Protein AF-A0A7W0V691-F1 (afdb_monomer_lite)

Radius of gyration: 13.52 Å; chains: 1; bounding box: 31×20×32 Å

Foldseek 3Di:
DDDPWDWDWDWDDDPPHTDIGTDDTDDDQDDDDPVSSVVSVD

Structure (mmCIF, N/CA/C/O backbone):
data_AF-A0A7W0V691-F1
#
_entry.id   AF-A0A7W0V691-F1
#
loop_
_atom_site.group_PDB
_atom_site.id
_atom_site.type_symbol
_atom_site.label_atom_id
_atom_site.label_alt_id
_atom_site.label_comp_id
_atom_site.label_asym_id
_atom_site.label_entity_id
_atom_site.label_seq_id
_atom_site.pdbx_PDB_ins_code
_atom_site.Cartn_x
_atom_site.Cartn_y
_atom_site.Cartn_z
_atom_site.occupancy
_atom_site.B_iso_or_equiv
_atom_site.auth_seq_id
_atom_site.auth_comp_id
_atom_site.auth_asym_id
_atom_site.aut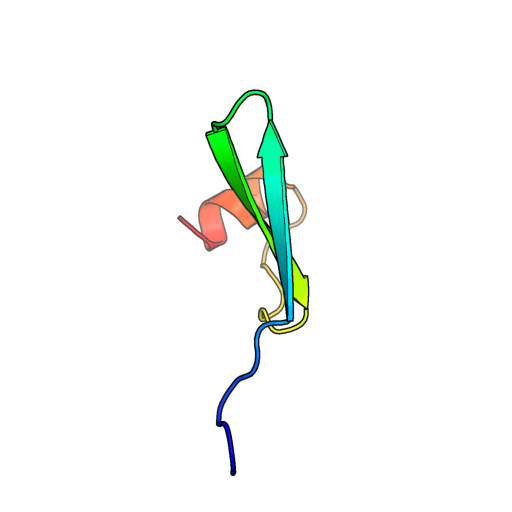h_atom_id
_atom_site.pdbx_PDB_model_num
ATOM 1 N N . MET A 1 1 ? -8.512 -15.002 -18.884 1.00 74.06 1 MET A N 1
ATOM 2 C CA . MET A 1 1 ? -7.943 -15.321 -17.554 1.00 74.06 1 MET A CA 1
ATOM 3 C C . MET A 1 1 ? -8.882 -14.790 -16.487 1.00 74.06 1 MET A C 1
ATOM 5 O O . MET A 1 1 ? -9.433 -13.715 -16.685 1.00 74.06 1 MET A O 1
ATOM 9 N N . ARG A 1 2 ? -9.087 -15.533 -15.397 1.00 89.56 2 ARG A N 1
ATOM 10 C CA . ARG A 1 2 ? -9.841 -15.077 -14.223 1.00 89.56 2 ARG A CA 1
ATOM 11 C C . ARG A 1 2 ? -8.904 -15.188 -13.026 1.00 89.56 2 ARG A C 1
ATOM 13 O O . ARG A 1 2 ? -8.299 -16.238 -12.846 1.00 89.56 2 ARG A O 1
ATOM 20 N N . PHE A 1 3 ? -8.743 -14.100 -12.284 1.00 92.00 3 PHE A N 1
ATOM 21 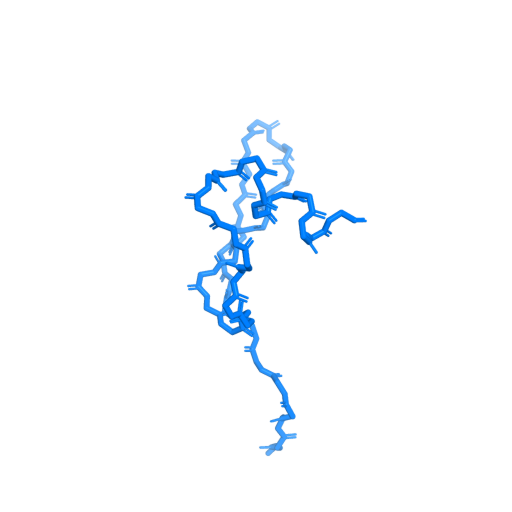C CA . PHE A 1 3 ? -7.880 -14.040 -11.108 1.00 92.00 3 PHE A CA 1
ATOM 22 C C . PHE A 1 3 ? -8.751 -13.817 -9.876 1.00 92.00 3 PHE A C 1
ATOM 24 O O . PHE A 1 3 ? -9.598 -12.924 -9.889 1.00 92.00 3 PHE A O 1
ATOM 31 N N . ASP A 1 4 ? -8.526 -14.595 -8.819 1.00 94.19 4 ASP A N 1
ATOM 32 C CA . ASP A 1 4 ? -9.263 -14.452 -7.554 1.00 94.19 4 ASP A CA 1
ATOM 33 C C . ASP A 1 4 ? -8.793 -13.237 -6.741 1.00 94.19 4 ASP A C 1
ATOM 35 O O . ASP A 1 4 ? -9.503 -12.735 -5.868 1.00 94.19 4 ASP A O 1
ATOM 39 N N . ARG A 1 5 ? -7.588 -12.733 -7.035 1.00 93.12 5 ARG A N 1
ATOM 40 C CA . ARG A 1 5 ? -7.045 -11.494 -6.480 1.00 93.12 5 ARG A CA 1
ATOM 41 C C . ARG A 1 5 ? -6.006 -10.896 -7.419 1.00 93.12 5 ARG A C 1
ATOM 43 O O . ARG A 1 5 ? -5.225 -11.620 -8.029 1.00 93.12 5 ARG A O 1
ATOM 50 N N . VAL A 1 6 ? -5.975 -9.570 -7.486 1.00 96.31 6 VAL A N 1
ATOM 51 C CA . VAL A 1 6 ? -4.964 -8.799 -8.217 1.00 96.31 6 VAL A CA 1
ATOM 52 C C . VAL A 1 6 ? -4.373 -7.776 -7.257 1.00 96.31 6 VAL A C 1
ATOM 54 O O . VAL A 1 6 ? -5.119 -7.054 -6.600 1.00 96.31 6 VAL A O 1
ATOM 57 N N . ILE A 1 7 ? -3.044 -7.720 -7.172 1.00 97.69 7 ILE A N 1
ATOM 58 C CA . ILE A 1 7 ? -2.311 -6.689 -6.430 1.00 97.69 7 ILE A CA 1
ATOM 59 C C . ILE A 1 7 ? -1.602 -5.811 -7.456 1.00 97.69 7 ILE A C 1
ATOM 61 O O . ILE A 1 7 ? -0.864 -6.318 -8.296 1.00 97.69 7 ILE A O 1
ATOM 65 N N . SER A 1 8 ? -1.847 -4.504 -7.399 1.00 98.31 8 SER A N 1
ATOM 66 C CA . SER A 1 8 ? -1.144 -3.528 -8.238 1.00 98.31 8 SER A CA 1
ATOM 67 C C . SER A 1 8 ? 0.107 -3.059 -7.515 1.00 98.31 8 SER A C 1
ATOM 69 O O . SER A 1 8 ? 0.040 -2.706 -6.334 1.00 98.31 8 SER A O 1
ATOM 71 N N . THR A 1 9 ? 1.243 -3.072 -8.209 1.00 98.69 9 THR A N 1
ATOM 72 C CA . THR A 1 9 ? 2.536 -2.726 -7.617 1.00 98.69 9 THR A CA 1
ATOM 73 C C . THR A 1 9 ? 3.359 -1.821 -8.522 1.00 98.69 9 THR A C 1
ATOM 75 O O . THR A 1 9 ? 3.190 -1.820 -9.739 1.00 98.69 9 THR A O 1
ATOM 78 N N . ILE A 1 10 ? 4.267 -1.064 -7.909 1.00 98.75 10 ILE A N 1
ATOM 79 C CA . ILE A 1 10 ? 5.367 -0.365 -8.573 1.00 98.75 10 ILE A CA 1
ATOM 80 C C . ILE A 1 10 ? 6.659 -0.971 -8.035 1.00 98.75 10 ILE A C 1
ATOM 82 O O . ILE A 1 10 ? 6.909 -0.924 -6.829 1.00 98.75 10 ILE A O 1
ATOM 86 N N . ASP A 1 11 ? 7.469 -1.530 -8.925 1.00 98.62 11 ASP A N 1
ATOM 87 C CA . ASP A 1 11 ? 8.805 -2.009 -8.582 1.00 98.62 11 ASP A CA 1
ATOM 88 C C . ASP A 1 11 ? 9.790 -0.849 -8.724 1.00 98.62 11 ASP A C 1
ATOM 90 O O . ASP A 1 11 ? 9.793 -0.133 -9.725 1.00 98.62 11 ASP A O 1
ATOM 94 N N . ALA A 1 12 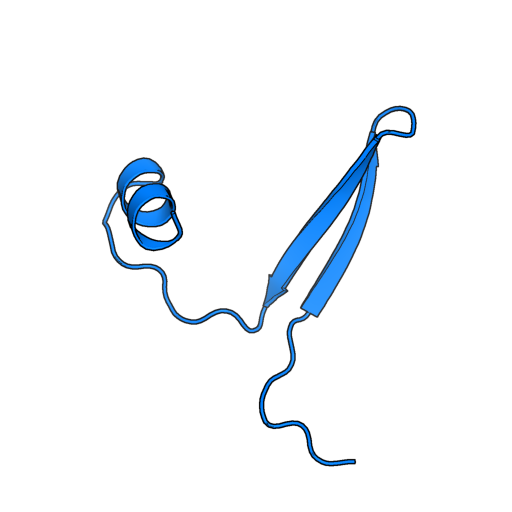? 10.596 -0.638 -7.692 1.00 98.62 12 ALA A N 1
ATOM 95 C CA . ALA A 1 12 ? 11.552 0.449 -7.591 1.00 98.62 12 ALA A CA 1
ATOM 96 C C . ALA A 1 12 ? 12.837 -0.038 -6.914 1.00 98.62 12 ALA A C 1
ATOM 98 O O . ALA A 1 12 ? 12.898 -1.137 -6.360 1.00 98.62 12 ALA A O 1
ATOM 99 N N . HIS A 1 13 ? 13.875 0.793 -6.939 1.00 98.69 13 HIS A N 1
ATOM 100 C CA . HIS A 1 13 ? 15.088 0.538 -6.175 1.00 98.69 13 HIS A CA 1
ATOM 101 C C . HIS A 1 13 ? 15.694 1.837 -5.643 1.00 98.69 13 HIS A C 1
ATOM 103 O O . HIS A 1 13 ? 15.516 2.907 -6.228 1.00 98.69 13 HIS A O 1
ATOM 109 N N . ALA A 1 14 ? 16.471 1.723 -4.568 1.00 98.25 1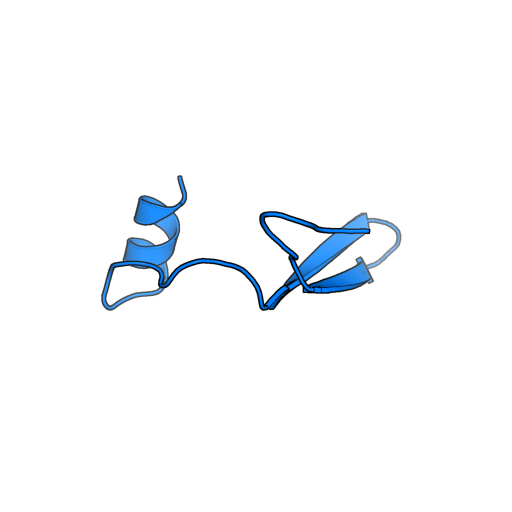4 ALA A N 1
ATOM 110 C CA . ALA A 1 14 ? 17.325 2.790 -4.056 1.00 98.25 14 ALA A CA 1
ATOM 111 C C . ALA A 1 14 ? 18.755 2.251 -3.941 1.00 98.25 14 ALA A C 1
ATOM 113 O O . ALA A 1 14 ? 19.001 1.310 -3.201 1.00 98.25 14 ALA A O 1
ATOM 114 N N . ALA A 1 15 ? 19.691 2.81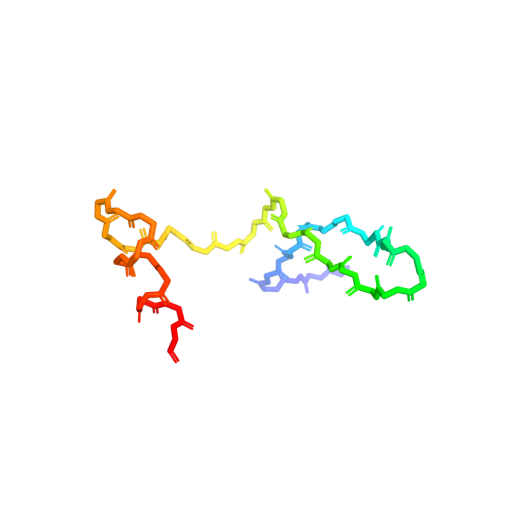0 -4.718 1.00 98.25 15 ALA A N 1
ATOM 115 C CA . ALA A 1 15 ? 21.090 2.357 -4.759 1.00 98.25 15 ALA A CA 1
ATOM 116 C C . ALA A 1 15 ? 21.277 0.841 -5.026 1.00 98.25 15 ALA A C 1
ATOM 118 O O . ALA A 1 15 ? 22.169 0.211 -4.477 1.00 98.25 15 ALA A O 1
ATOM 119 N N . GLY A 1 16 ? 20.432 0.259 -5.882 1.00 98.12 16 GLY A N 1
ATOM 120 C CA . GLY A 1 16 ? 20.436 -1.173 -6.200 1.00 98.12 16 GLY A CA 1
ATOM 121 C C . GLY A 1 16 ? 19.598 -2.041 -5.255 1.00 98.12 16 GLY A C 1
ATOM 122 O O . GLY A 1 16 ? 19.243 -3.149 -5.643 1.00 98.12 16 GLY A O 1
ATOM 123 N N . GLU A 1 17 ? 19.201 -1.533 -4.084 1.00 98.44 17 GLU A N 1
ATOM 124 C CA . GLU A 1 17 ? 18.345 -2.272 -3.151 1.00 98.44 17 GLU A CA 1
ATOM 125 C C . GLU A 1 17 ? 16.887 -2.289 -3.636 1.00 98.44 17 GLU A C 1
ATOM 127 O O . GLU A 1 17 ? 16.304 -1.216 -3.849 1.00 98.44 17 GLU A O 1
ATOM 132 N N . PRO A 1 18 ? 16.280 -3.475 -3.830 1.00 98.62 18 PRO A N 1
ATOM 133 C CA . PRO A 1 18 ? 14.950 -3.593 -4.407 1.00 98.62 18 PRO A CA 1
ATOM 134 C C . PRO A 1 18 ? 13.848 -3.224 -3.408 1.00 98.62 18 PRO A C 1
ATOM 136 O O . PRO A 1 18 ? 13.877 -3.593 -2.235 1.00 98.62 18 PRO A O 1
ATOM 139 N N . LEU A 1 19 ? 12.812 -2.558 -3.911 1.00 98.56 19 LEU A N 1
ATOM 140 C CA . LEU A 1 19 ? 11.589 -2.238 -3.185 1.00 98.56 19 LEU A CA 1
ATOM 141 C C . LEU A 1 19 ? 10.379 -2.457 -4.095 1.00 98.56 19 LEU A C 1
ATOM 143 O O . LEU A 1 19 ? 10.318 -1.935 -5.203 1.00 98.56 19 LEU A O 1
ATOM 147 N N . ARG A 1 20 ? 9.364 -3.165 -3.597 1.00 98.50 20 ARG A N 1
ATOM 148 C CA . ARG A 1 20 ? 8.060 -3.272 -4.261 1.00 98.50 20 ARG A CA 1
ATOM 149 C C . ARG A 1 20 ? 7.019 -2.490 -3.477 1.00 98.50 20 ARG A C 1
ATOM 151 O O . ARG A 1 20 ? 6.713 -2.821 -2.334 1.00 98.50 20 ARG A O 1
ATOM 158 N N . ILE A 1 21 ? 6.453 -1.469 -4.104 1.00 98.44 21 ILE A N 1
ATOM 159 C CA . ILE A 1 21 ? 5.415 -0.621 -3.523 1.00 98.44 21 ILE A CA 1
ATOM 160 C C . ILE A 1 21 ? 4.059 -1.184 -3.932 1.00 98.44 21 ILE A C 1
ATOM 162 O O . ILE A 1 21 ? 3.739 -1.230 -5.117 1.00 98.44 21 ILE A O 1
ATOM 166 N N . ILE A 1 22 ? 3.244 -1.596 -2.963 1.00 97.75 22 ILE A N 1
ATOM 167 C CA . ILE A 1 22 ? 1.864 -2.025 -3.216 1.00 97.75 22 ILE A CA 1
ATOM 168 C C . ILE A 1 22 ? 0.961 -0.791 -3.272 1.00 97.75 22 ILE A C 1
ATOM 170 O O . ILE A 1 22 ? 0.904 -0.029 -2.309 1.00 97.75 22 ILE A O 1
ATOM 174 N N . THR A 1 23 ? 0.240 -0.604 -4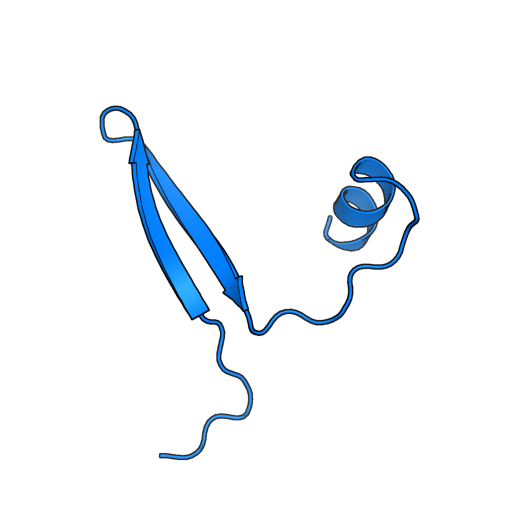.379 1.00 98.12 23 THR A N 1
ATOM 175 C CA . THR A 1 23 ? -0.637 0.560 -4.598 1.00 98.12 23 THR A CA 1
ATOM 176 C C . THR A 1 23 ? -2.127 0.219 -4.550 1.00 98.12 23 THR A C 1
ATOM 178 O O . THR A 1 23 ? -2.930 1.092 -4.231 1.00 98.12 23 THR A O 1
ATOM 181 N N . ALA A 1 24 ? -2.516 -1.035 -4.817 1.00 97.62 24 ALA A N 1
ATOM 182 C CA . ALA A 1 24 ? -3.903 -1.499 -4.702 1.00 97.62 24 ALA A CA 1
ATOM 183 C C . ALA A 1 24 ? -4.005 -3.026 -4.531 1.00 97.62 24 ALA A C 1
ATOM 185 O O . ALA A 1 24 ? -3.060 -3.759 -4.822 1.00 97.62 24 ALA A O 1
ATOM 186 N N . GLY A 1 25 ? -5.177 -3.512 -4.105 1.00 96.00 25 GLY A N 1
ATOM 187 C CA . GLY A 1 25 ? -5.504 -4.947 -4.043 1.00 96.00 25 GLY A CA 1
ATOM 188 C C . GLY A 1 25 ? -5.326 -5.614 -2.674 1.00 96.00 25 GLY A C 1
ATOM 189 O O . GLY A 1 25 ? -5.630 -6.800 -2.521 1.00 96.00 25 GLY A O 1
ATOM 190 N N . LEU A 1 26 ? -4.868 -4.866 -1.667 1.00 95.19 26 LEU A N 1
ATOM 191 C CA . LEU A 1 26 ? -4.871 -5.311 -0.273 1.00 95.19 26 LEU A CA 1
ATOM 192 C C . LEU A 1 26 ? -6.235 -5.063 0.390 1.00 95.19 26 LEU A C 1
ATOM 194 O O . LEU A 1 26 ? -6.924 -4.104 0.035 1.00 95.19 26 LEU A O 1
ATOM 198 N N . PRO A 1 27 ? -6.628 -5.898 1.369 1.00 93.88 27 PRO A N 1
ATOM 199 C CA . PRO A 1 27 ? -7.780 -5.605 2.210 1.00 93.88 27 PRO A CA 1
ATOM 200 C C . PRO A 1 27 ? -7.509 -4.379 3.104 1.00 93.88 27 PRO A C 1
ATOM 202 O O . PRO A 1 27 ? -6.347 -4.025 3.328 1.00 93.88 27 PRO A O 1
ATOM 205 N N . PRO A 1 28 ? -8.558 -3.748 3.663 1.00 94.69 28 PRO A N 1
ATOM 206 C CA . PRO A 1 28 ? -8.392 -2.700 4.664 1.00 94.69 28 PRO A CA 1
ATOM 207 C C . PRO A 1 28 ? -7.546 -3.181 5.851 1.00 94.69 28 PRO A C 1
ATOM 209 O O . PRO A 1 28 ? -7.780 -4.262 6.392 1.00 94.69 28 PRO A O 1
ATOM 212 N N . LEU A 1 29 ? -6.572 -2.369 6.264 1.00 96.06 29 LEU A N 1
ATOM 213 C CA . LEU A 1 29 ? -5.715 -2.666 7.412 1.00 96.06 29 LEU A CA 1
ATOM 214 C C . LEU A 1 29 ? -6.363 -2.140 8.691 1.00 96.06 29 LEU A C 1
ATOM 216 O O . LEU A 1 29 ? -6.627 -0.941 8.801 1.00 96.06 29 LEU A O 1
ATOM 220 N N . ALA A 1 30 ? -6.595 -3.024 9.661 1.00 97.19 30 ALA A N 1
ATOM 221 C CA . ALA A 1 30 ? -7.180 -2.637 10.938 1.00 97.19 30 ALA A CA 1
ATOM 222 C C . ALA A 1 30 ? -6.206 -1.784 11.772 1.00 97.19 30 ALA A C 1
ATOM 224 O O . ALA A 1 30 ? -4.995 -2.008 11.760 1.00 97.19 30 ALA A O 1
ATOM 225 N N . GLY A 1 31 ? -6.750 -0.826 12.529 1.00 97.38 31 GLY A N 1
ATOM 226 C CA . GLY A 1 31 ? -5.992 0.016 13.457 1.00 97.38 31 GLY A CA 1
ATOM 227 C C . GLY A 1 31 ? -5.908 1.491 13.056 1.00 97.38 31 GLY A C 1
ATOM 228 O O . GLY A 1 31 ? -5.820 1.849 11.879 1.00 97.38 31 GLY A O 1
ATOM 229 N N . ALA A 1 32 ? -5.922 2.367 14.062 1.00 97.94 32 ALA A N 1
ATOM 230 C CA . ALA A 1 32 ? -5.942 3.816 13.866 1.00 97.94 32 ALA A CA 1
ATOM 231 C C . ALA A 1 32 ? -4.564 4.369 13.466 1.00 97.94 32 ALA A C 1
ATOM 233 O O . ALA A 1 32 ? -4.461 5.273 12.633 1.00 97.94 32 ALA A O 1
ATOM 234 N N . THR A 1 33 ? -3.486 3.798 14.007 1.00 98.19 33 THR A N 1
ATOM 235 C CA . THR A 1 33 ? -2.119 4.267 13.753 1.00 98.19 33 THR A CA 1
ATOM 236 C C . THR A 1 33 ? -1.386 3.394 12.734 1.00 98.19 33 THR A C 1
ATOM 238 O O . THR A 1 33 ? -1.764 2.253 12.466 1.00 98.19 33 THR A O 1
ATOM 241 N N . VAL A 1 34 ? -0.288 3.913 12.171 1.00 97.62 34 VAL A N 1
ATOM 242 C CA . VAL A 1 34 ? 0.602 3.116 11.306 1.00 97.62 34 VAL A CA 1
ATOM 243 C C . VAL A 1 34 ? 1.168 1.910 12.065 1.00 97.62 34 VAL A C 1
ATOM 245 O O . VAL A 1 34 ? 1.304 0.839 11.482 1.00 97.62 34 VAL A O 1
ATOM 248 N N . LEU A 1 35 ? 1.455 2.048 13.366 1.00 98.19 35 LEU A N 1
ATOM 249 C CA . LEU A 1 35 ? 1.963 0.946 14.186 1.00 98.19 35 LEU A CA 1
ATOM 250 C C . LEU A 1 35 ? 0.916 -0.148 14.402 1.00 98.19 35 LEU A C 1
ATOM 252 O O . LEU A 1 35 ? 1.275 -1.322 14.361 1.00 98.19 35 LEU A O 1
ATOM 256 N N . ASP A 1 36 ? -0.356 0.212 14.576 1.00 98.19 36 ASP A N 1
ATOM 257 C CA . ASP A 1 36 ? -1.439 -0.771 14.694 1.00 98.19 36 ASP A CA 1
ATOM 258 C C . ASP A 1 36 ? -1.634 -1.526 13.378 1.00 98.19 36 ASP A C 1
ATOM 260 O O . ASP A 1 36 ? -1.654 -2.753 13.373 1.00 98.19 36 ASP A O 1
ATOM 264 N N . ARG A 1 37 ? -1.655 -0.805 12.248 1.00 97.56 37 ARG A N 1
ATOM 265 C CA . ARG A 1 37 ? -1.736 -1.420 10.913 1.00 97.56 37 ARG A CA 1
ATOM 266 C C . ARG A 1 37 ? -0.541 -2.325 10.621 1.00 97.56 37 ARG A C 1
ATOM 268 O O . ARG A 1 37 ? -0.711 -3.394 10.047 1.00 97.56 37 ARG A O 1
ATOM 275 N N . ARG A 1 38 ? 0.662 -1.930 11.054 1.00 97.19 38 ARG A N 1
ATOM 276 C CA . ARG A 1 38 ? 1.865 -2.766 10.948 1.00 97.19 38 ARG A CA 1
ATOM 277 C C . ARG A 1 38 ? 1.744 -4.033 11.794 1.00 97.19 38 ARG A C 1
ATOM 279 O O . ARG A 1 38 ? 2.132 -5.086 11.317 1.00 97.19 38 ARG A O 1
ATOM 286 N N . ARG A 1 39 ? 1.211 -3.943 13.018 1.00 97.12 39 ARG A N 1
ATOM 287 C CA . ARG A 1 39 ? 0.957 -5.107 13.890 1.00 97.12 39 ARG A CA 1
ATOM 288 C C . ARG A 1 39 ? -0.116 -6.034 13.327 1.00 97.12 39 ARG A C 1
ATOM 290 O O . ARG A 1 39 ? -0.012 -7.230 13.522 1.00 97.12 39 ARG A O 1
ATOM 297 N N . PHE A 1 40 ? -1.116 -5.495 12.633 1.00 97.06 40 PHE A N 1
ATOM 298 C CA . PHE A 1 40 ? -2.130 -6.298 11.949 1.00 97.06 40 PHE A CA 1
ATOM 299 C C . PHE A 1 40 ? -1.554 -7.110 10.775 1.00 97.06 40 PHE A C 1
ATOM 301 O O . PHE A 1 40 ? -2.069 -8.180 10.471 1.00 97.06 40 PHE A O 1
ATOM 308 N N . MET A 1 41 ? -0.507 -6.607 10.107 1.00 95.00 41 MET A N 1
ATOM 309 C CA . MET A 1 41 ? 0.170 -7.303 9.000 1.00 95.00 41 MET A CA 1
ATOM 310 C C . MET A 1 41 ? 1.373 -8.162 9.422 1.00 95.00 41 MET A C 1
ATOM 312 O O . MET A 1 41 ? 1.914 -8.859 8.566 1.00 95.00 41 MET A O 1
ATOM 316 N N . ALA A 1 42 ? 1.830 -8.051 10.673 1.00 89.94 42 ALA A N 1
ATOM 317 C CA . ALA A 1 42 ? 2.964 -8.806 11.213 1.00 89.94 42 ALA A CA 1
ATOM 318 C C . ALA A 1 42 ? 2.525 -10.203 11.659 1.00 89.94 42 ALA A C 1
ATOM 320 O O . ALA A 1 42 ? 3.303 -11.147 11.409 1.00 89.94 42 ALA A O 1
#

pLDDT: mean 96.28, std 4.15, range [74.06, 98.75]

Sequence (42 aa):
MRFDRVISTIDAHAAGEPLRIITAGLPPLAGATVLDRRRFMA

Secondary structure (DSSP, 8-state):
---S---EEEEEEETTEEEEEEEE-PPPPPSSSHHHHHHHH-